Protein AF-A0A2N6EGM4-F1 (afdb_monomer_lite)

Structure (mmCIF, N/CA/C/O backbone):
data_AF-A0A2N6EGM4-F1
#
_entry.id   AF-A0A2N6EGM4-F1
#
loop_
_atom_site.group_PDB
_atom_site.id
_atom_site.type_symbol
_atom_site.label_atom_id
_atom_site.label_alt_id
_atom_site.label_comp_id
_atom_site.label_asym_id
_atom_site.label_entity_id
_atom_site.label_seq_id
_atom_site.pdbx_PDB_ins_code
_atom_site.Cartn_x
_atom_site.Cartn_y
_atom_site.Cartn_z
_atom_site.occupancy
_atom_site.B_iso_or_equiv
_atom_site.auth_seq_id
_atom_site.auth_comp_id
_atom_site.auth_asym_id
_atom_site.auth_atom_id
_atom_site.pdbx_PDB_model_num
ATOM 1 N N . MET A 1 1 ? 10.046 29.451 18.502 1.00 40.97 1 MET A N 1
ATOM 2 C CA . MET A 1 1 ? 9.381 28.178 18.836 1.00 40.97 1 MET A CA 1
ATOM 3 C C . MET A 1 1 ? 9.116 27.487 17.517 1.00 40.97 1 MET A C 1
ATOM 5 O O . MET A 1 1 ? 8.185 27.873 16.825 1.00 40.97 1 MET A O 1
ATOM 9 N N . SER A 1 2 ? 10.019 26.605 17.096 1.00 46.19 2 SER A N 1
ATOM 10 C CA . SER A 1 2 ? 9.837 25.845 15.862 1.00 46.19 2 SER A CA 1
ATOM 11 C C . SER A 1 2 ? 8.661 24.911 16.087 1.00 46.19 2 SER A C 1
ATOM 13 O O . SER A 1 2 ? 8.681 24.118 17.026 1.00 46.19 2 SER A O 1
ATOM 15 N N . GLN A 1 3 ? 7.613 25.096 15.291 1.00 46.56 3 GLN A N 1
ATOM 16 C CA . GLN A 1 3 ? 6.448 24.228 15.264 1.00 46.56 3 GLN A CA 1
ATOM 17 C C . GLN A 1 3 ? 6.962 22.809 15.014 1.00 46.56 3 GLN A C 1
ATOM 19 O O . GLN A 1 3 ? 7.465 22.516 13.932 1.00 46.56 3 GLN A O 1
ATOM 24 N N . GLN A 1 4 ? 6.920 21.961 16.042 1.00 46.12 4 GLN A N 1
ATOM 25 C CA . GLN A 1 4 ? 7.054 20.525 15.861 1.00 46.12 4 GLN A CA 1
ATOM 26 C C . GLN A 1 4 ? 5.802 20.120 15.088 1.00 46.12 4 GLN A C 1
ATOM 28 O O . GLN A 1 4 ? 4.710 20.068 15.652 1.00 46.12 4 GLN A O 1
ATOM 33 N N . GLY A 1 5 ? 5.953 20.006 13.765 1.00 45.69 5 GLY A N 1
ATOM 34 C CA . GLY A 1 5 ? 4.944 19.421 12.901 1.00 45.69 5 GLY A CA 1
ATOM 35 C C . GLY A 1 5 ? 4.606 18.058 13.473 1.00 45.69 5 GLY A C 1
ATOM 36 O O . GLY A 1 5 ? 5.499 17.323 13.890 1.00 45.69 5 GLY A O 1
ATOM 37 N N . ILE A 1 6 ? 3.318 17.784 13.588 1.00 52.53 6 ILE A N 1
ATOM 38 C CA . ILE A 1 6 ? 2.814 16.481 13.979 1.00 52.53 6 ILE A CA 1
ATOM 39 C C . ILE A 1 6 ? 3.378 15.531 12.920 1.00 52.53 6 ILE A C 1
ATOM 41 O O . ILE A 1 6 ? 2.960 15.577 11.768 1.00 52.53 6 ILE A O 1
ATOM 45 N N . GLU A 1 7 ? 4.418 14.774 13.266 1.00 49.28 7 GLU A N 1
ATOM 46 C CA . GLU A 1 7 ? 4.864 13.635 12.475 1.00 49.28 7 GLU A CA 1
ATOM 47 C C . GLU A 1 7 ? 3.741 12.601 12.594 1.00 49.28 7 GLU A C 1
ATOM 49 O O . GLU A 1 7 ? 3.797 11.687 13.419 1.00 49.28 7 GLU A O 1
ATOM 54 N N . GLU A 1 8 ? 2.659 12.797 11.835 1.00 54.97 8 GLU A N 1
ATOM 55 C CA . GLU A 1 8 ? 1.792 11.695 11.449 1.00 54.97 8 GLU A CA 1
ATOM 56 C C . GLU A 1 8 ? 2.737 10.652 10.863 1.00 54.97 8 GLU A C 1
ATOM 58 O O . GLU A 1 8 ? 3.469 10.917 9.908 1.00 54.97 8 GLU A O 1
ATOM 63 N N . ARG A 1 9 ? 2.858 9.517 11.554 1.00 61.25 9 ARG A N 1
ATOM 64 C CA . ARG A 1 9 ? 3.690 8.401 11.117 1.00 61.25 9 ARG A CA 1
ATOM 65 C C . ARG A 1 9 ? 3.132 7.943 9.780 1.00 61.25 9 ARG A C 1
ATOM 67 O O . ARG A 1 9 ? 2.205 7.149 9.745 1.00 61.25 9 ARG A O 1
ATOM 74 N N . ASP A 1 10 ? 3.697 8.466 8.704 1.00 73.44 10 ASP A N 1
ATOM 75 C CA . ASP A 1 10 ? 3.311 8.139 7.341 1.00 73.44 10 ASP A CA 1
ATOM 76 C C . ASP A 1 10 ? 3.818 6.723 7.035 1.00 73.44 10 ASP A C 1
ATOM 78 O O . ASP A 1 10 ? 4.914 6.509 6.508 1.00 73.44 10 ASP A O 1
ATOM 82 N N . VAL A 1 11 ? 3.049 5.727 7.484 1.00 83.31 11 VAL A N 1
ATOM 83 C CA . VAL A 1 11 ? 3.309 4.303 7.235 1.00 83.31 11 VAL A CA 1
ATOM 84 C C . VAL A 1 11 ? 3.013 3.933 5.783 1.00 83.31 11 VAL A C 1
ATOM 86 O O . VAL A 1 11 ? 3.480 2.904 5.304 1.00 83.31 11 VAL A O 1
ATOM 89 N N . VAL A 1 12 ? 2.292 4.790 5.055 1.00 86.31 12 VAL A N 1
ATOM 90 C CA . VAL A 1 12 ? 1.974 4.627 3.635 1.00 86.31 12 VAL A CA 1
ATOM 91 C C . VAL A 1 12 ? 3.218 4.841 2.774 1.00 86.31 12 VAL A C 1
ATOM 93 O O . VAL A 1 12 ? 3.493 4.051 1.875 1.00 86.31 12 VAL A O 1
ATOM 96 N N . THR A 1 13 ? 4.038 5.846 3.076 1.00 87.88 13 THR A N 1
ATOM 97 C CA . THR A 1 13 ? 5.276 6.151 2.345 1.00 87.88 13 THR A CA 1
ATOM 98 C C . TH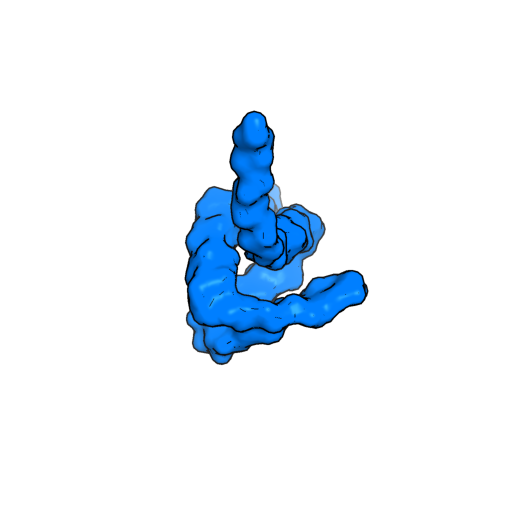R A 1 13 ? 6.230 4.954 2.198 1.00 87.88 13 THR A C 1
ATOM 100 O O . THR A 1 13 ? 6.671 4.696 1.072 1.00 87.88 13 THR A O 1
ATOM 103 N N . PRO A 1 14 ? 6.603 4.203 3.257 1.00 87.00 14 PRO A N 1
ATOM 104 C CA . PRO A 1 14 ? 7.443 3.018 3.097 1.00 87.00 14 PRO A CA 1
ATOM 105 C C . PRO A 1 14 ? 6.750 1.904 2.299 1.00 87.00 14 PRO A C 1
ATOM 107 O O . PRO A 1 14 ? 7.432 1.213 1.541 1.00 87.00 14 PRO A O 1
ATOM 110 N N . ILE A 1 15 ? 5.420 1.769 2.384 1.00 87.75 15 ILE A N 1
ATOM 111 C CA . ILE A 1 15 ? 4.658 0.799 1.582 1.00 87.75 15 ILE A CA 1
ATOM 112 C C . ILE A 1 15 ? 4.715 1.175 0.098 1.00 87.75 15 ILE A C 1
ATOM 114 O O . ILE A 1 15 ? 5.065 0.336 -0.724 1.00 87.75 15 ILE A O 1
ATOM 118 N N . ILE A 1 16 ? 4.468 2.440 -0.255 1.00 88.38 16 ILE A N 1
ATOM 119 C CA . ILE A 1 16 ? 4.558 2.932 -1.639 1.00 88.38 16 ILE A CA 1
ATOM 120 C C . ILE A 1 16 ? 5.974 2.742 -2.195 1.00 88.38 16 ILE A C 1
ATOM 122 O O . ILE A 1 16 ? 6.149 2.261 -3.315 1.00 88.38 16 ILE A O 1
ATOM 126 N N . LYS A 1 17 ? 7.012 3.030 -1.398 1.00 88.06 17 LYS A N 1
ATOM 127 C CA . LYS A 1 17 ? 8.403 2.745 -1.788 1.00 88.06 17 LYS A CA 1
ATOM 128 C C . LYS A 1 17 ? 8.630 1.261 -2.060 1.00 88.06 17 LYS A C 1
ATOM 130 O O . LYS A 1 17 ? 9.273 0.928 -3.052 1.00 88.06 17 LYS A O 1
ATOM 135 N N . TYR A 1 18 ? 8.107 0.377 -1.211 1.00 87.06 18 TYR A N 1
ATOM 136 C CA . TYR A 1 18 ? 8.171 -1.063 -1.446 1.00 87.06 18 TYR A CA 1
ATOM 137 C C . TYR A 1 18 ? 7.433 -1.458 -2.731 1.00 87.06 18 TYR A C 1
ATOM 139 O O . TYR A 1 18 ? 7.960 -2.237 -3.523 1.00 87.06 18 TYR A O 1
ATOM 147 N N . CYS A 1 19 ? 6.278 -0.848 -3.001 1.00 87.44 19 CYS A N 1
ATOM 148 C CA . CYS A 1 19 ? 5.522 -1.075 -4.224 1.00 87.44 19 CYS A CA 1
ATOM 149 C C . CYS A 1 19 ? 6.309 -0.715 -5.495 1.00 87.44 19 CYS A C 1
ATOM 151 O O . CYS A 1 19 ? 6.220 -1.439 -6.482 1.00 87.44 19 CYS A O 1
ATOM 153 N N . HIS A 1 20 ? 7.120 0.347 -5.470 1.00 84.94 20 HIS A N 1
ATOM 154 C CA . HIS A 1 20 ? 8.028 0.687 -6.574 1.00 84.94 20 HIS A CA 1
ATOM 155 C C . HIS A 1 20 ? 9.209 -0.283 -6.729 1.00 84.94 20 HIS A C 1
ATOM 157 O O . HIS A 1 20 ? 9.770 -0.400 -7.817 1.00 84.94 20 HIS A O 1
ATOM 163 N N . LEU A 1 21 ? 9.624 -0.949 -5.649 1.00 85.31 21 LEU A N 1
ATOM 164 C CA . LEU A 1 21 ? 10.715 -1.925 -5.684 1.00 85.31 21 LEU A CA 1
ATOM 165 C C . LEU A 1 21 ? 10.240 -3.284 -6.208 1.00 85.31 21 LEU A C 1
ATOM 167 O O . LEU A 1 21 ? 10.959 -3.917 -6.979 1.00 85.31 21 LEU A O 1
ATOM 171 N N . ASP A 1 22 ? 9.037 -3.715 -5.818 1.00 83.62 22 ASP A N 1
ATOM 172 C CA . ASP A 1 22 ? 8.452 -4.993 -6.225 1.00 83.62 22 ASP A CA 1
ATOM 173 C C . ASP A 1 22 ? 7.020 -4.819 -6.749 1.00 83.62 22 ASP A C 1
ATOM 175 O O . ASP A 1 22 ? 6.033 -4.959 -6.028 1.00 83.62 22 ASP A O 1
ATOM 179 N N . HIS A 1 23 ? 6.906 -4.536 -8.049 1.00 81.12 23 HIS A N 1
ATOM 18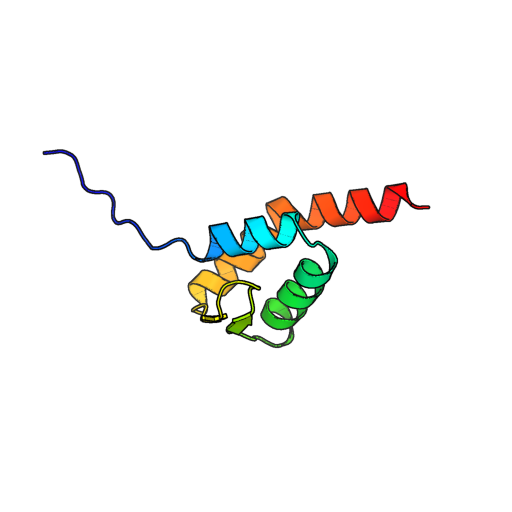0 C CA . HIS A 1 23 ? 5.620 -4.319 -8.721 1.00 81.12 23 HIS A CA 1
ATOM 181 C C . HIS A 1 23 ? 4.653 -5.518 -8.623 1.00 81.12 23 HIS A C 1
ATOM 183 O O . HIS A 1 23 ? 3.440 -5.337 -8.711 1.00 81.12 23 HIS A O 1
ATOM 189 N N . GLY A 1 24 ? 5.164 -6.745 -8.465 1.00 80.25 24 GLY A N 1
ATOM 190 C CA . GLY A 1 24 ? 4.333 -7.947 -8.352 1.00 80.25 24 GLY A CA 1
ATOM 191 C C . GLY A 1 24 ? 3.661 -8.049 -6.984 1.00 80.25 24 GLY A C 1
ATOM 192 O O . GLY A 1 24 ? 2.448 -8.250 -6.898 1.00 80.25 24 GLY A O 1
ATOM 193 N N . ALA A 1 25 ? 4.434 -7.851 -5.915 1.00 83.38 25 ALA A N 1
ATOM 194 C CA . ALA A 1 25 ? 3.904 -7.737 -4.563 1.00 83.38 25 ALA A CA 1
ATOM 195 C C . ALA A 1 25 ? 2.989 -6.512 -4.426 1.00 83.38 25 ALA A C 1
ATOM 197 O O . ALA A 1 25 ? 1.964 -6.594 -3.755 1.00 83.38 25 ALA A O 1
ATOM 198 N N . ALA A 1 26 ? 3.318 -5.413 -5.111 1.00 86.19 26 ALA A N 1
ATOM 199 C CA . ALA A 1 26 ? 2.530 -4.188 -5.154 1.00 86.19 26 ALA A CA 1
ATOM 200 C C . ALA A 1 26 ? 1.112 -4.410 -5.700 1.00 86.19 26 ALA A C 1
ATOM 202 O O . ALA A 1 26 ? 0.147 -4.000 -5.065 1.00 86.19 26 ALA A O 1
ATOM 203 N N . GLU A 1 27 ? 0.984 -5.048 -6.870 1.00 85.75 27 GLU A N 1
ATOM 204 C CA . GLU A 1 27 ? -0.313 -5.346 -7.503 1.00 85.75 27 GLU A CA 1
ATOM 205 C C . GLU A 1 27 ? -1.172 -6.231 -6.592 1.00 85.75 27 GLU A C 1
ATOM 207 O O . GLU A 1 27 ? -2.345 -5.942 -6.368 1.00 85.75 27 GLU A O 1
ATOM 212 N N . LYS A 1 28 ? -0.564 -7.254 -5.976 1.00 87.31 28 LYS A N 1
ATOM 213 C CA . LYS A 1 28 ? -1.262 -8.119 -5.021 1.00 87.31 28 LYS A CA 1
ATOM 214 C C . LYS A 1 28 ? -1.691 -7.370 -3.755 1.00 87.31 28 LYS A C 1
ATOM 216 O O . LYS A 1 28 ? -2.789 -7.602 -3.269 1.00 87.31 28 LYS A O 1
ATOM 221 N N . LEU A 1 29 ? -0.841 -6.498 -3.215 1.00 86.88 29 LEU A N 1
ATOM 222 C CA . LEU A 1 29 ? -1.162 -5.680 -2.042 1.00 86.88 29 LEU A CA 1
ATOM 223 C C . LEU A 1 29 ? -2.326 -4.738 -2.317 1.00 86.88 29 LEU A C 1
ATOM 225 O O . LEU A 1 29 ? -3.240 -4.641 -1.504 1.00 86.88 29 LEU A O 1
ATOM 229 N N . PHE A 1 30 ? -2.307 -4.076 -3.470 1.00 87.38 30 PHE A N 1
ATOM 230 C CA . PHE A 1 30 ? -3.405 -3.224 -3.889 1.00 87.38 30 PHE A CA 1
ATOM 231 C C . PHE A 1 30 ? -4.712 -4.012 -4.014 1.00 87.38 30 PHE A C 1
ATOM 233 O O . PHE A 1 30 ? -5.728 -3.567 -3.494 1.00 87.38 30 PHE A O 1
ATOM 240 N N . ASP A 1 31 ? -4.685 -5.198 -4.624 1.00 88.88 31 ASP A N 1
ATOM 241 C CA . ASP A 1 31 ? -5.852 -6.081 -4.731 1.00 88.88 31 ASP A CA 1
ATOM 242 C C . ASP A 1 31 ? -6.386 -6.496 -3.343 1.00 88.88 31 ASP A C 1
ATOM 244 O O . ASP A 1 31 ? -7.564 -6.302 -3.035 1.00 88.88 31 ASP A O 1
ATOM 248 N N . ASP A 1 32 ? -5.505 -6.944 -2.443 1.00 88.75 32 ASP A N 1
ATOM 249 C CA . ASP A 1 32 ? -5.859 -7.309 -1.066 1.00 88.75 32 ASP A CA 1
ATOM 250 C C . ASP A 1 32 ? -6.488 -6.113 -0.305 1.00 88.75 32 ASP A C 1
ATOM 252 O O . ASP A 1 32 ? -7.521 -6.251 0.359 1.00 88.75 32 ASP A O 1
ATOM 256 N N . VAL A 1 33 ? -5.924 -4.907 -0.430 1.00 88.75 33 VAL A N 1
ATOM 257 C CA . VAL A 1 33 ? -6.399 -3.708 0.285 1.00 88.75 33 VAL A CA 1
ATOM 258 C C . VAL A 1 33 ? -7.672 -3.120 -0.344 1.00 88.75 33 VAL A C 1
ATOM 260 O O . VAL A 1 33 ? -8.596 -2.7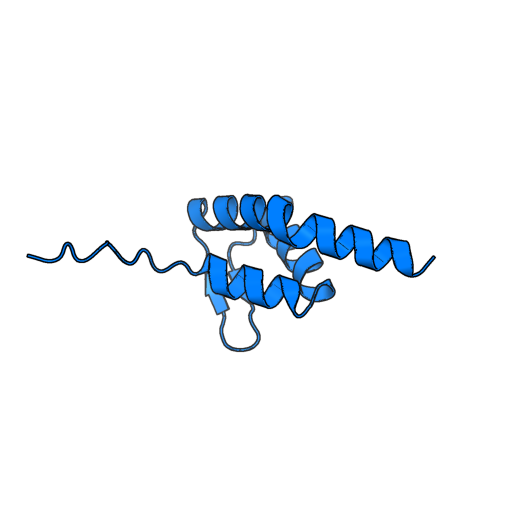34 0.381 1.00 88.75 33 VAL A O 1
ATOM 263 N N . ALA A 1 34 ? -7.762 -3.064 -1.672 1.00 86.94 34 ALA A N 1
ATOM 264 C CA . ALA A 1 34 ? -8.877 -2.450 -2.392 1.00 86.94 34 ALA A CA 1
ATOM 265 C C . ALA A 1 34 ? -10.087 -3.390 -2.528 1.00 86.94 34 ALA A C 1
ATOM 267 O O . ALA A 1 34 ? -11.219 -2.971 -2.274 1.00 86.94 34 ALA A O 1
ATOM 268 N N . LEU A 1 35 ? -9.869 -4.660 -2.894 1.00 85.50 35 LEU A N 1
ATOM 269 C CA . LEU A 1 35 ? -10.938 -5.639 -3.138 1.00 85.50 35 LEU A CA 1
ATOM 270 C C . LEU A 1 35 ? -11.265 -6.454 -1.889 1.00 85.50 35 LEU A C 1
ATOM 272 O O . LEU A 1 35 ? -12.435 -6.565 -1.515 1.00 85.50 35 LEU A O 1
ATOM 276 N N . HIS A 1 36 ? -10.248 -6.993 -1.214 1.00 85.31 36 HIS A N 1
ATOM 277 C CA . HIS A 1 36 ? -10.445 -7.848 -0.036 1.00 85.31 36 HIS A CA 1
ATOM 278 C C . HIS A 1 36 ? -10.577 -7.067 1.277 1.00 85.31 36 HIS A C 1
ATOM 280 O O . HIS A 1 36 ? -10.853 -7.659 2.322 1.00 85.31 36 HIS A O 1
ATOM 286 N N . LYS A 1 37 ? -10.424 -5.736 1.227 1.00 85.00 37 LYS A N 1
ATOM 287 C CA . LYS A 1 37 ? -10.412 -4.841 2.392 1.00 85.00 37 LYS A CA 1
ATOM 288 C C . LYS A 1 37 ? -9.422 -5.277 3.474 1.00 85.00 37 LYS A C 1
ATOM 290 O O . LYS A 1 37 ? -9.629 -5.008 4.658 1.00 85.00 37 LYS A O 1
ATOM 295 N N . MET A 1 38 ? -8.340 -5.942 3.077 1.00 87.56 38 MET A N 1
ATOM 296 C CA . MET A 1 38 ? -7.276 -6.301 3.996 1.00 87.56 38 MET A CA 1
ATOM 297 C C . MET A 1 38 ? -6.564 -5.040 4.450 1.00 87.56 38 MET A C 1
ATOM 299 O O . MET A 1 38 ? -6.200 -4.173 3.660 1.00 87.56 38 MET A O 1
ATOM 303 N N . ARG A 1 39 ? -6.436 -4.917 5.766 1.00 87.31 39 ARG A N 1
ATOM 304 C CA . ARG A 1 39 ? -5.777 -3.790 6.428 1.00 87.31 39 ARG A CA 1
ATOM 305 C C . ARG A 1 39 ? -4.375 -4.142 6.893 1.00 87.31 39 ARG A C 1
ATOM 307 O O . ARG A 1 39 ? -3.637 -3.283 7.342 1.00 87.31 39 ARG A O 1
ATOM 314 N N . THR A 1 40 ? -3.988 -5.400 6.748 1.00 88.62 40 THR A N 1
ATOM 315 C CA . THR A 1 40 ? -2.656 -5.865 7.104 1.00 88.62 40 THR A CA 1
ATOM 316 C C . THR A 1 40 ? -1.801 -5.924 5.851 1.00 88.62 40 THR A C 1
ATOM 318 O O . THR A 1 40 ? -2.091 -6.685 4.930 1.00 88.62 40 THR A O 1
ATOM 321 N N . VAL A 1 41 ? -0.735 -5.136 5.835 1.00 86.00 41 VAL A N 1
ATOM 322 C CA . VAL A 1 41 ? 0.287 -5.128 4.795 1.00 86.00 41 VAL A CA 1
ATOM 323 C C . VAL A 1 41 ? 1.520 -5.835 5.328 1.00 86.00 41 VAL A C 1
ATOM 325 O O . VAL A 1 41 ? 2.143 -5.395 6.292 1.00 86.00 41 VAL A O 1
ATOM 328 N N . THR A 1 42 ? 1.887 -6.941 4.693 1.00 84.69 42 THR A N 1
ATOM 329 C CA . THR A 1 42 ? 3.118 -7.662 5.020 1.00 84.69 42 THR A CA 1
ATOM 330 C C . THR A 1 42 ? 4.258 -7.111 4.177 1.00 84.69 42 THR A C 1
ATOM 332 O O . THR A 1 42 ? 4.324 -7.362 2.974 1.00 84.69 42 THR A O 1
ATOM 335 N N . LEU A 1 43 ? 5.156 -6.362 4.812 1.00 82.88 43 LEU A N 1
ATOM 336 C CA . LEU A 1 43 ? 6.439 -5.973 4.240 1.00 82.88 43 LEU A CA 1
ATOM 337 C C . LEU A 1 43 ? 7.507 -7.018 4.609 1.00 82.88 43 LEU A C 1
ATOM 339 O O . LEU A 1 43 ? 7.330 -7.785 5.558 1.00 82.88 43 LEU A O 1
ATOM 343 N N . PRO A 1 44 ? 8.637 -7.068 3.882 1.00 79.38 44 PRO A N 1
ATOM 344 C CA . PRO A 1 44 ? 9.744 -7.964 4.222 1.00 79.38 44 PRO A CA 1
ATOM 345 C C . PRO A 1 44 ? 10.360 -7.681 5.600 1.00 79.38 44 PRO A C 1
ATOM 347 O O . PRO A 1 44 ? 10.902 -8.601 6.208 1.00 79.38 44 PRO A O 1
ATOM 350 N N . ASP A 1 45 ? 10.283 -6.436 6.076 1.00 77.38 45 ASP A N 1
ATOM 351 C CA . ASP A 1 45 ? 10.858 -6.018 7.361 1.00 77.38 45 ASP A CA 1
ATOM 352 C C . ASP A 1 45 ? 9.854 -6.167 8.518 1.00 77.38 45 ASP A C 1
ATOM 354 O O . ASP A 1 45 ? 10.214 -6.584 9.618 1.00 77.38 45 ASP A O 1
ATOM 358 N N . GLU A 1 46 ? 8.570 -5.888 8.266 1.00 83.94 46 GLU A N 1
ATOM 359 C CA . GLU A 1 46 ? 7.528 -5.888 9.294 1.00 83.94 46 GLU A CA 1
ATOM 360 C C . GLU A 1 46 ? 6.109 -6.060 8.728 1.00 83.94 46 GLU A C 1
ATOM 362 O O . GLU A 1 46 ? 5.863 -5.930 7.531 1.00 83.94 46 GLU A O 1
ATOM 367 N N . ASN A 1 47 ? 5.142 -6.332 9.608 1.00 87.38 47 ASN A N 1
ATOM 368 C CA . ASN A 1 47 ? 3.724 -6.294 9.256 1.00 87.38 47 ASN A CA 1
ATOM 369 C C . ASN A 1 47 ? 3.128 -4.969 9.722 1.00 87.38 47 ASN A C 1
ATOM 371 O O . ASN A 1 47 ? 3.071 -4.709 10.923 1.00 87.38 47 ASN A O 1
ATOM 375 N N . ILE A 1 48 ? 2.643 -4.175 8.775 1.00 87.50 48 ILE A N 1
ATOM 376 C CA . ILE A 1 48 ? 1.994 -2.895 9.033 1.00 87.50 48 ILE A CA 1
ATOM 377 C C . ILE A 1 48 ? 0.484 -3.110 9.047 1.00 87.50 48 ILE A C 1
ATOM 379 O O . ILE A 1 48 ? -0.080 -3.707 8.132 1.00 87.50 48 ILE A O 1
ATOM 383 N N . LEU A 1 49 ? -0.179 -2.619 10.091 1.00 89.56 49 LEU A N 1
ATOM 384 C CA . LEU A 1 49 ? -1.633 -2.542 10.139 1.00 89.56 49 LEU A CA 1
ATOM 385 C C . LEU A 1 49 ? -2.053 -1.127 9.729 1.00 89.56 49 LEU A C 1
ATOM 387 O O . LEU A 1 49 ? -1.728 -0.173 10.425 1.00 89.56 49 LEU A O 1
ATOM 391 N N . LEU A 1 50 ? -2.758 -1.017 8.612 1.00 87.00 50 LEU A N 1
ATOM 392 C CA . LEU A 1 50 ? -3.341 0.215 8.098 1.00 87.00 50 LEU A CA 1
ATOM 393 C C . LEU A 1 50 ? -4.730 0.437 8.695 1.00 87.00 50 LEU A C 1
ATOM 395 O O . LEU A 1 50 ? -5.565 -0.466 8.720 1.00 87.00 50 LEU A O 1
ATOM 399 N N . SER A 1 51 ? -5.025 1.657 9.108 1.00 88.19 51 SER A N 1
ATOM 400 C CA . SER A 1 51 ? -6.393 2.105 9.366 1.00 88.19 51 SER A CA 1
ATOM 401 C C . SER A 1 51 ? -7.140 2.309 8.044 1.00 88.19 51 SER A C 1
ATOM 403 O O . SER A 1 51 ? -6.533 2.376 6.977 1.00 88.19 51 SER A O 1
ATOM 405 N N . ASP A 1 52 ? -8.470 2.431 8.080 1.00 87.19 52 ASP A N 1
ATOM 406 C CA . ASP A 1 52 ? -9.251 2.700 6.861 1.00 87.19 52 ASP A CA 1
ATOM 407 C C . ASP A 1 52 ? -8.852 4.016 6.170 1.00 87.19 52 ASP A C 1
ATOM 409 O O . ASP A 1 52 ? -8.875 4.082 4.943 1.00 87.19 52 ASP A O 1
ATOM 413 N N . GLU A 1 53 ? -8.436 5.027 6.938 1.00 88.06 53 GLU A N 1
ATOM 414 C CA . GLU A 1 53 ? -7.908 6.296 6.413 1.00 88.06 53 GLU A CA 1
ATOM 415 C C . GLU A 1 53 ? -6.577 6.080 5.674 1.00 88.06 53 GLU A C 1
ATOM 417 O O . GLU A 1 53 ? -6.446 6.448 4.508 1.00 88.06 53 GLU A O 1
ATOM 422 N N . GLU A 1 54 ? -5.629 5.383 6.306 1.00 88.81 54 GLU A N 1
ATOM 423 C CA . GLU A 1 54 ? -4.312 5.064 5.732 1.00 88.81 54 GLU A CA 1
ATOM 424 C C . GLU A 1 54 ? -4.430 4.137 4.510 1.00 88.81 54 GLU A C 1
ATOM 426 O O . GLU A 1 54 ? -3.677 4.257 3.548 1.00 88.81 54 GLU A O 1
ATOM 431 N N . ALA A 1 55 ? -5.401 3.220 4.513 1.00 89.06 55 ALA A N 1
ATOM 432 C CA . ALA A 1 55 ? -5.701 2.369 3.367 1.00 89.06 55 ALA A CA 1
ATOM 433 C C . ALA A 1 55 ? -6.251 3.176 2.182 1.00 89.06 55 ALA A C 1
ATOM 435 O O . ALA A 1 55 ? -5.895 2.891 1.039 1.00 89.06 55 ALA A O 1
ATOM 436 N N . GLY A 1 56 ? -7.099 4.176 2.445 1.00 89.00 56 GLY A N 1
ATOM 437 C CA . GLY A 1 56 ? -7.575 5.114 1.428 1.00 89.00 56 GLY A CA 1
ATOM 438 C C . GLY A 1 56 ? -6.423 5.911 0.821 1.00 89.00 56 GLY A C 1
ATOM 439 O O . GLY A 1 56 ? -6.251 5.905 -0.397 1.00 89.00 56 GLY A O 1
ATOM 440 N N . GLU A 1 57 ? -5.575 6.490 1.672 1.00 90.06 57 GLU A N 1
ATOM 441 C CA . GLU A 1 57 ? -4.396 7.240 1.236 1.00 90.06 57 GLU A CA 1
ATOM 442 C C . GLU A 1 57 ? -3.423 6.367 0.432 1.00 90.06 57 GLU A C 1
ATOM 444 O O . GLU A 1 57 ? -2.935 6.779 -0.622 1.00 90.06 57 GLU A O 1
ATOM 449 N N . PHE A 1 58 ? -3.185 5.129 0.873 1.00 90.00 58 PHE A N 1
ATOM 450 C CA . PHE A 1 58 ? -2.385 4.165 0.126 1.00 90.00 58 PHE A CA 1
ATOM 451 C C . PHE A 1 58 ? -2.955 3.910 -1.269 1.00 90.00 58 PHE A C 1
ATOM 453 O O . PHE A 1 58 ? -2.200 3.962 -2.234 1.00 90.00 58 PHE A O 1
ATOM 460 N N . ILE A 1 59 ? -4.261 3.660 -1.400 1.00 89.81 59 ILE A N 1
ATOM 461 C CA . ILE A 1 59 ? -4.909 3.414 -2.698 1.00 89.81 59 ILE A CA 1
ATOM 462 C C . ILE A 1 59 ? -4.757 4.634 -3.614 1.00 89.81 59 ILE A C 1
ATOM 464 O O . ILE A 1 59 ? -4.397 4.479 -4.782 1.00 89.81 59 ILE A O 1
ATOM 468 N N . GLU A 1 60 ? -4.989 5.841 -3.093 1.00 90.56 60 GLU A N 1
ATOM 469 C CA . GLU A 1 60 ? -4.858 7.082 -3.864 1.00 90.56 60 GLU A CA 1
ATOM 470 C C . GLU A 1 60 ? -3.419 7.304 -4.343 1.00 90.56 60 GLU A C 1
ATOM 472 O O . GLU A 1 60 ? -3.186 7.538 -5.532 1.00 90.56 60 GLU A O 1
ATOM 477 N N . ARG A 1 61 ? -2.436 7.167 -3.446 1.00 89.44 61 ARG A N 1
ATOM 478 C CA . ARG A 1 61 ? -1.016 7.315 -3.794 1.00 89.44 61 ARG A CA 1
ATOM 479 C C . ARG A 1 61 ? -0.528 6.208 -4.715 1.00 89.44 61 ARG A C 1
ATOM 481 O O . ARG A 1 61 ? 0.226 6.477 -5.645 1.00 89.44 61 ARG A O 1
ATOM 488 N N . TYR A 1 62 ? -0.982 4.976 -4.510 1.00 88.94 62 TYR A N 1
ATOM 489 C CA . TYR A 1 62 ? -0.658 3.850 -5.379 1.00 88.94 62 TYR A CA 1
ATOM 490 C C . TYR A 1 62 ? -1.152 4.098 -6.806 1.00 88.94 62 TYR A C 1
ATOM 492 O O . TYR A 1 62 ? -0.387 3.942 -7.757 1.00 88.94 62 TYR A O 1
ATOM 500 N N . SER A 1 63 ? -2.406 4.526 -6.965 1.00 86.00 63 SER A N 1
ATOM 501 C CA . SER A 1 63 ? -2.988 4.800 -8.283 1.00 86.00 63 SER A CA 1
ATOM 502 C C . SER A 1 63 ? -2.308 5.992 -8.977 1.00 86.00 63 SER A C 1
ATOM 504 O O . SER A 1 63 ? -2.111 5.991 -10.193 1.00 86.00 63 SER A O 1
ATOM 506 N N . ALA A 1 64 ? -1.866 6.992 -8.208 1.00 87.25 64 ALA A N 1
ATOM 507 C CA . ALA A 1 64 ? -1.169 8.161 -8.741 1.00 87.25 64 ALA A CA 1
ATOM 508 C C . ALA A 1 64 ? 0.311 7.904 -9.097 1.00 87.25 64 ALA A C 1
ATOM 510 O O . ALA A 1 64 ? 0.788 8.404 -10.116 1.00 87.25 64 ALA A O 1
ATOM 511 N N . GLU A 1 65 ? 1.048 7.157 -8.267 1.00 84.38 65 GLU A N 1
ATOM 512 C CA . GLU A 1 65 ? 2.508 7.004 -8.374 1.00 84.38 65 GLU A CA 1
ATOM 513 C C . GLU A 1 65 ? 2.922 5.647 -8.983 1.00 84.38 65 GLU A C 1
ATOM 515 O O . GLU A 1 65 ? 3.820 5.592 -9.831 1.00 84.38 65 GLU A O 1
ATOM 520 N N . VAL A 1 66 ? 2.263 4.552 -8.587 1.00 83.56 66 VAL A N 1
ATOM 521 C CA . VAL A 1 66 ? 2.689 3.165 -8.862 1.00 83.56 66 VAL A CA 1
ATOM 522 C C . VAL A 1 66 ? 1.981 2.553 -10.079 1.00 83.56 66 VAL A C 1
ATOM 524 O O . VAL A 1 66 ? 2.642 2.001 -10.959 1.00 83.56 66 VAL A O 1
ATOM 527 N N . GLU A 1 67 ? 0.652 2.655 -10.182 1.00 77.81 67 GLU A N 1
ATOM 528 C CA . GLU A 1 67 ? -0.116 2.160 -11.343 1.00 77.81 67 GLU A CA 1
ATOM 529 C C . GLU A 1 67 ? 0.469 2.576 -12.708 1.00 77.81 67 GLU A C 1
ATOM 531 O O . GLU A 1 67 ? 0.694 1.693 -13.549 1.00 77.81 67 GLU A O 1
ATOM 536 N N . PRO A 1 68 ? 0.767 3.870 -12.962 1.00 78.25 68 PRO A N 1
ATOM 537 C CA . PRO A 1 68 ? 1.330 4.288 -14.244 1.00 78.25 68 PRO A CA 1
ATOM 538 C C . PRO A 1 68 ? 2.681 3.622 -14.533 1.00 78.25 68 PRO A C 1
ATOM 540 O O . PRO A 1 68 ? 2.921 3.193 -15.665 1.00 78.25 68 PRO A O 1
ATOM 543 N N . THR A 1 69 ? 3.533 3.433 -13.518 1.00 73.88 69 THR A N 1
ATOM 544 C CA . THR A 1 69 ? 4.843 2.787 -13.693 1.00 73.88 69 THR A CA 1
ATOM 545 C C . THR A 1 69 ? 4.727 1.286 -13.972 1.00 73.88 69 THR A C 1
ATOM 547 O O . THR A 1 69 ? 5.493 0.743 -14.783 1.00 73.88 69 THR A O 1
ATOM 550 N N . ILE A 1 70 ? 3.750 0.602 -13.367 1.00 70.88 70 ILE A N 1
ATOM 551 C CA . ILE A 1 70 ? 3.463 -0.814 -13.645 1.00 70.88 70 ILE A CA 1
ATOM 552 C C . ILE A 1 70 ? 2.919 -0.983 -15.066 1.00 70.88 70 ILE A C 1
ATOM 554 O O . ILE A 1 70 ? 3.365 -1.875 -15.800 1.00 70.88 70 ILE A O 1
ATOM 558 N N . TRP A 1 71 ? 1.997 -0.115 -15.486 1.00 66.25 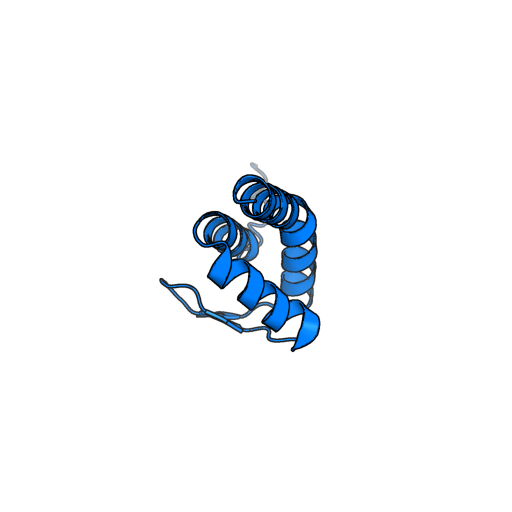71 TRP A N 1
ATOM 559 C CA . TRP A 1 71 ? 1.406 -0.170 -16.822 1.00 66.25 71 TRP A CA 1
ATOM 560 C C . TRP A 1 71 ? 2.447 0.054 -17.924 1.00 66.25 71 TRP A C 1
ATOM 562 O O . TRP A 1 71 ? 2.510 -0.708 -18.894 1.00 66.25 71 TRP A O 1
ATOM 572 N N . GLU A 1 72 ? 3.327 1.045 -17.758 1.00 64.06 72 GLU A N 1
ATOM 573 C CA . GLU A 1 72 ? 4.438 1.293 -18.683 1.00 64.06 72 GLU A CA 1
ATOM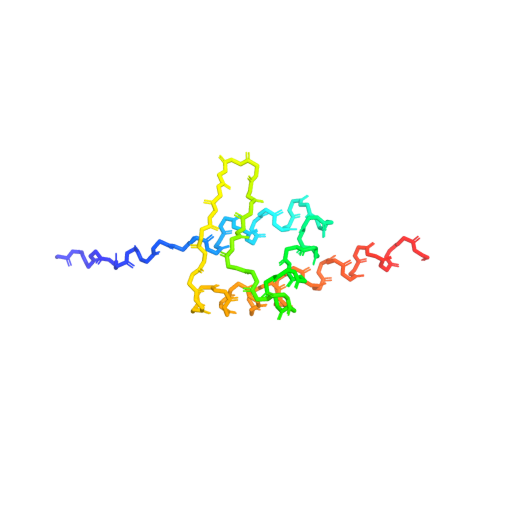 574 C C . GLU A 1 72 ? 5.411 0.106 -18.758 1.00 64.06 72 GLU A C 1
ATOM 576 O O . GLU A 1 72 ? 5.842 -0.285 -19.850 1.00 64.06 72 GLU A O 1
ATOM 581 N N . SER A 1 73 ? 5.710 -0.516 -17.614 1.00 60.31 73 SER A N 1
ATOM 582 C CA . SER A 1 73 ? 6.591 -1.685 -17.531 1.00 60.31 73 SER A CA 1
ATOM 583 C C . SER A 1 73 ? 5.995 -2.921 -18.215 1.00 60.31 73 SER A C 1
ATOM 585 O O . SER A 1 73 ? 6.710 -3.626 -18.932 1.00 60.31 73 SER A O 1
ATOM 587 N N . LYS A 1 74 ? 4.686 -3.174 -18.054 1.00 59.69 74 LYS A N 1
ATOM 588 C CA . LYS A 1 74 ? 3.973 -4.261 -18.755 1.00 59.69 74 LYS A CA 1
ATOM 589 C C . LYS A 1 74 ? 3.928 -4.012 -20.265 1.00 59.69 74 LYS A C 1
ATOM 591 O O . LYS A 1 74 ? 4.138 -4.936 -21.047 1.00 59.69 74 LYS A O 1
ATOM 596 N N . ARG A 1 75 ? 3.728 -2.761 -20.689 1.00 61.12 75 ARG A N 1
ATOM 597 C CA . ARG A 1 75 ? 3.593 -2.396 -22.105 1.00 61.12 75 ARG A CA 1
ATOM 598 C C . ARG A 1 75 ? 4.911 -2.439 -22.888 1.00 61.12 75 ARG A C 1
ATOM 600 O O . ARG A 1 75 ? 4.883 -2.726 -24.076 1.00 61.12 75 ARG A O 1
ATOM 607 N N . ARG A 1 76 ? 6.067 -2.213 -22.248 1.00 58.09 76 ARG A N 1
ATOM 608 C CA . ARG A 1 76 ? 7.393 -2.347 -22.894 1.00 58.09 76 ARG A CA 1
ATOM 609 C C . ARG A 1 76 ? 7.808 -3.783 -23.214 1.00 58.09 76 ARG A C 1
ATOM 611 O O . ARG A 1 76 ? 8.786 -3.970 -23.933 1.00 58.09 76 ARG A O 1
ATOM 618 N N . LYS A 1 77 ? 7.137 -4.785 -22.644 1.00 53.16 77 LYS A N 1
ATOM 619 C CA . LYS A 1 77 ? 7.515 -6.195 -22.798 1.00 53.16 77 LYS 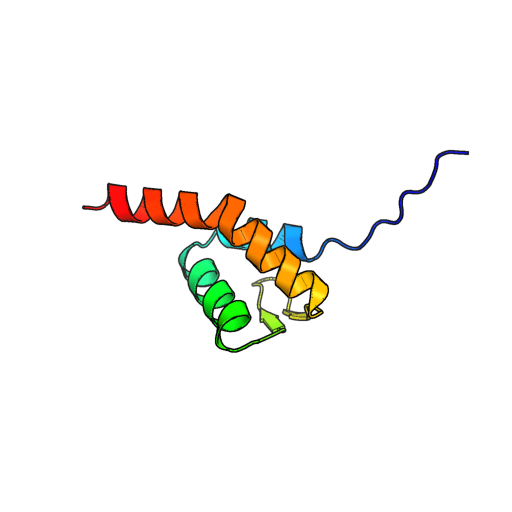A CA 1
ATOM 620 C C . LYS A 1 77 ? 6.783 -6.899 -23.949 1.00 53.16 77 LYS A C 1
ATOM 622 O O . LYS A 1 77 ? 6.987 -8.098 -24.122 1.00 53.16 77 LYS A O 1
ATOM 627 N N . ASN A 1 78 ? 5.958 -6.168 -24.704 1.00 45.38 78 ASN A N 1
ATOM 628 C CA . ASN A 1 78 ? 5.104 -6.684 -25.773 1.00 45.38 78 ASN A CA 1
ATOM 629 C C . ASN A 1 78 ? 5.479 -6.114 -27.141 1.00 45.38 78 ASN A C 1
ATOM 631 O O . ASN A 1 78 ? 5.708 -4.886 -27.220 1.00 45.38 78 ASN A O 1
#

Sequence (78 aa):
MSQQGIEERDVVTPIIKYCHLDHGAAEKLFDDVALHKMRTVTLPDENILLSDEEAGEFIERYSAEVEPTIWESKRRKN

Foldseek 3Di:
DPPPPPPPVLPLVVVLVVCQVDVPLVVVQLCCCVPVVQQWDDDPVDIDGHDPVSSVVNNVCCVVPPVVVSVVVVVVVD

Secondary structure (DSSP, 8-state):
----------SHHHHHHHHHH-HHHHHHHHHHHHTS---EEE-SS-EEE--HHHHHHHHHHIIIIIHHHHHHHHHTT-

pLDDT: mean 78.59, std 14.13, range [40.97, 90.56]

Radius of gyration: 14.08 Å; chains: 1; bounding box: 22×36×45 Å

=== Feature glossary ===
A reading guide for the features in this record.

Start from the sequence.

  · Sequence gives the chain of amino acids in standard one-letter code (A=alanine, C=cysteine, …, Y=tyrosine), read N→C. It is the only feature that is directly encoded by the gene; all structural features are derived from the folded form of this sequence.

Fold it, and you get atomic coordinates and the backbone conformation that goes with them.

  · Structure coordinates are given as an mmCIF _atom_site loop: one row per atom with element, residue name, chain id, sequence number, and x/y/z position in Å. Only the four main-chain atoms per residue are included here; side chains are omitted to keep the record compact.

  · Backbone dihedral angles. Every residue except chain termini has a φ (preceding-C → N → Cα → C) and a ψ (N → Cα → C → next-N). They are reported in degrees following the IUPAC sign convention. Secondary structure is essentially a statement about which (φ, ψ) basin each residue occupies.

  · Eight-state secondary structure (DSSP): H is the canonical α-helix, G the tighter 3₁₀-helix, I the wider π-helix; E/B are β-structure, T and S are turns and bends, and '-' is everything else. DSSP derives these from the pattern of main-chain N–H···O=C hydrogen bonds, not from the sequence.

  · SS3 is a coarse helix/strand/coil call (letters a/b/c) made by the P-SEA algorithm from inter-Cα distances and dihedrals. It is less detailed than DSSP but needs only Cα positions.

Summarize the fold with a handful of shape descriptors and a per-residue structural alphabet.

  · Radius of gyration (Rg) is the root-mean-square distance of Cα atoms from their centroid — a single number for overall size and compactness. A globular domain of N residues has Rg ≈ 2.2·N^0.38 Å; an extended or disordered chain has a much larger Rg. The Cα contact count is the number of residue pairs whose Cα atoms are within 8 Å and are more than four positions apart in sequence — a standard proxy for tertiary packing density. The bounding box is the smallest axis-aligned box enclosing all Cα atoms.

  · 3Di is Foldseek's structural alphabet. Each residue is assigned one of twenty discrete states based on how its Cα sits relative to its spatial (not sequential) neighbors. Aligning 3Di strings finds structural homologs roughly as well as full 3D superposition, but orders of magnitude faster.

  · Solvent-accessible surface area (SASA) is the area in Å² traced out by the centre of a 1.4 Å probe sphere (a water molecule) rolled over the protein's van der Waals surface (Shrake–Rupley / Lee–Richards construction). Buried residues have near-zero SASA; fully exposed residues can exceed 200 Å². The total SASA scales roughly with the number of surface residues.

Ask how reliable the model is.

  · For AlphaFold models, the B-factor field carries pLDDT — the model's own estimate of local accuracy on a 0–100 scale. Regions with pLDDT<50 should be treated as essentially unmodeled; they often correspond to intrinsically disordered segments.

  · For experimental (PDB) structures, the B-factor (temperature factor) quantifies the positional spread of each atom in the crystal — a combination of thermal vibration and static disorder — in units of Å². High B-factors mark flexible loops or poorly resolved regions; low B-factors mark the rigid, well-ordered core.

  · Predicted Aligned Error (PAE) is an AlphaFold confidence matrix: entry (i, j) is the expected error in the position of residue j, in ångströms, when the prediction is superimposed on the true structure at residue i. Low PAE within a block of residues means that block is internally rigid and well-predicted; high PAE between two blocks means their relative placement is uncertain even if each block individually is confident.

Place it in context: what it resembles, what it is annotated as, and how it looks.

  · Structural nearest neighbors (via Foldseek easy-search vs the PDB). Reported per hit: target PDB id, E-value, and alignment TM-score. A TM-score above ~0.5 is the conventional threshold for 'same fold'.

  · Functional annotations link the protein to curated databases. InterPro entries identify conserved domains and families by matching the sequence against member-database signatures (Pfam, PROSITE, CDD, …). Gene Ontology (GO) terms describe molecular function, biological process, and cellular component in a controlled vocabulary. CATH places the structure in a hierarchical fold classification (Class/Architecture/Topology/Homologous-superfamily). The organism is the source species.

  · The contact map is a binary N×N matrix image: pixel (i, j) is dark where Cα_i and Cα_j are within 8 Å and |i−j|>4. Because the |i−j|>4 filter removes local helical contacts, off-diagonal stripes parallel to the main diagonal indicate parallel β-sheets; stripes perpendicular to it indicate antiparallel β-sheets. The Ramachandran plot scatters every residue's (φ, ψ) pair against the sterically allowed regions. The PAE heatmap renders the predicted-aligned-error matrix.

  · Six rendered views show the 3D structure from the faces of a cube — i.e. along ±x, ±y, ±z. Rendering representation is drawn randomly per protein from cartoon (secondary-structure ribbons), sticks (backbone bonds), or molecular surface; coloring is either N→C rainbow (blue at the N-terminus through red at the C-terminus) or one color per chain.